Protein AF-A0A7G9YWJ1-F1 (afdb_monomer_lite)

Foldseek 3Di:
DPDQPPQPLVNLLVQLLVVCVVPVDDDLVNSCVVVVHDSVSSVVSVVVCVVVVSHD

Organism: NCBI:txid2759912

Secondary structure (DSSP, 8-state):
--------HHHHHHHHHHHHHH-TT--HHHHHHHHT--HHHHHHHHHHHHHTTS--

Sequence (56 aa):
MVVLRDVSYSKAKGMVENYLKGHENAYMYEVSNDLGLDLKTVHEIVEELMKEGRVK

pLDDT: mean 81.9, std 13.64, range [32.53, 91.44]

Radius of gyration: 10.73 Å; chains: 1; bounding box: 27×18×26 Å

Structure (mmCIF, N/CA/C/O backbone):
data_AF-A0A7G9YWJ1-F1
#
_entry.id   AF-A0A7G9YWJ1-F1
#
loop_
_atom_site.group_PDB
_atom_site.id
_atom_site.type_symbol
_atom_site.label_atom_id
_atom_site.label_alt_id
_atom_site.label_comp_id
_atom_site.label_asym_id
_atom_site.label_entity_id
_atom_site.label_seq_id
_atom_site.pdbx_PDB_ins_code
_atom_site.Cartn_x
_atom_site.Cartn_y
_atom_site.Cartn_z
_atom_site.occupancy
_atom_site.B_iso_or_equiv
_atom_site.auth_seq_id
_atom_site.auth_comp_id
_atom_site.auth_asym_id
_atom_site.auth_atom_id
_atom_site.pdbx_PDB_model_num
ATOM 1 N N . MET A 1 1 ? 18.234 -0.613 -17.319 1.00 32.53 1 MET A N 1
ATOM 2 C CA . MET A 1 1 ? 17.205 0.352 -16.877 1.00 32.53 1 MET A CA 1
ATOM 3 C C . MET A 1 1 ? 15.911 -0.413 -16.703 1.00 32.53 1 MET A C 1
ATOM 5 O O . MET A 1 1 ? 15.377 -0.883 -17.698 1.00 32.53 1 MET A O 1
ATOM 9 N N . VAL A 1 2 ? 15.455 -0.622 -15.469 1.00 40.66 2 VAL A N 1
ATOM 10 C CA . VAL A 1 2 ? 14.122 -1.190 -15.232 1.00 40.66 2 VAL A CA 1
ATOM 11 C C . VAL A 1 2 ? 13.155 -0.016 -15.252 1.00 40.66 2 VAL A C 1
ATOM 13 O O . VAL A 1 2 ? 13.194 0.838 -14.372 1.00 40.66 2 VAL A O 1
ATOM 16 N N . VAL A 1 3 ? 12.369 0.078 -16.319 1.00 44.44 3 VAL A N 1
ATOM 17 C CA . VAL A 1 3 ? 11.316 1.083 -16.460 1.00 44.44 3 VAL A CA 1
ATOM 18 C C . VAL A 1 3 ? 10.180 0.619 -15.549 1.00 44.44 3 VAL A C 1
ATOM 20 O O . VAL A 1 3 ? 9.470 -0.330 -15.886 1.00 44.44 3 VAL A O 1
ATOM 23 N N . LEU A 1 4 ? 10.076 1.199 -14.350 1.00 52.19 4 LEU A N 1
ATOM 24 C CA . LEU A 1 4 ? 8.912 1.005 -13.486 1.00 52.19 4 LEU A CA 1
ATOM 25 C C . LEU A 1 4 ? 7.686 1.398 -14.311 1.00 52.19 4 LEU A C 1
ATOM 27 O O . LEU A 1 4 ? 7.639 2.485 -14.884 1.00 52.19 4 LEU A O 1
ATOM 31 N N . ARG A 1 5 ? 6.765 0.443 -14.459 1.00 56.38 5 ARG A N 1
ATOM 32 C CA . ARG A 1 5 ? 5.557 0.567 -15.274 1.00 56.38 5 ARG A CA 1
ATOM 33 C C . ARG A 1 5 ? 4.881 1.901 -14.954 1.00 56.38 5 ARG A C 1
ATOM 35 O O . ARG A 1 5 ? 4.740 2.245 -13.785 1.00 56.38 5 ARG A O 1
ATOM 42 N N . ASP A 1 6 ? 4.464 2.601 -16.001 1.00 59.38 6 ASP A N 1
ATOM 43 C CA . ASP A 1 6 ? 3.715 3.863 -16.007 1.00 59.38 6 ASP A CA 1
ATOM 44 C C . ASP A 1 6 ? 2.327 3.667 -15.354 1.00 59.38 6 ASP A C 1
ATOM 46 O O . ASP A 1 6 ? 1.277 3.655 -15.996 1.00 59.38 6 ASP A O 1
ATOM 50 N N . VAL A 1 7 ? 2.313 3.330 -14.066 1.00 67.06 7 VAL A N 1
A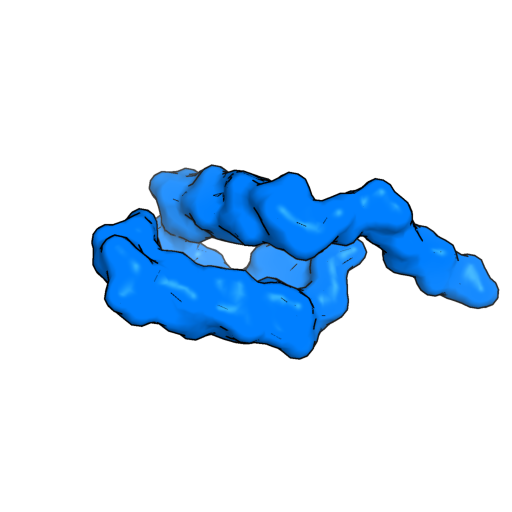TOM 51 C CA . VAL A 1 7 ? 1.106 3.069 -13.295 1.00 67.06 7 VAL A CA 1
ATOM 52 C C . VAL A 1 7 ? 0.864 4.303 -12.452 1.00 67.06 7 VAL A C 1
ATOM 54 O O . VAL A 1 7 ? 1.627 4.608 -11.538 1.00 67.06 7 VAL A O 1
ATOM 57 N N . SER A 1 8 ? -0.202 5.031 -12.773 1.00 80.94 8 SER A N 1
ATOM 58 C CA . SER A 1 8 ? -0.616 6.188 -11.989 1.00 80.94 8 SER A CA 1
ATOM 59 C C . SER A 1 8 ? -0.817 5.801 -10.522 1.00 80.94 8 SER A C 1
ATOM 61 O O . SER A 1 8 ? -1.286 4.701 -10.210 1.00 80.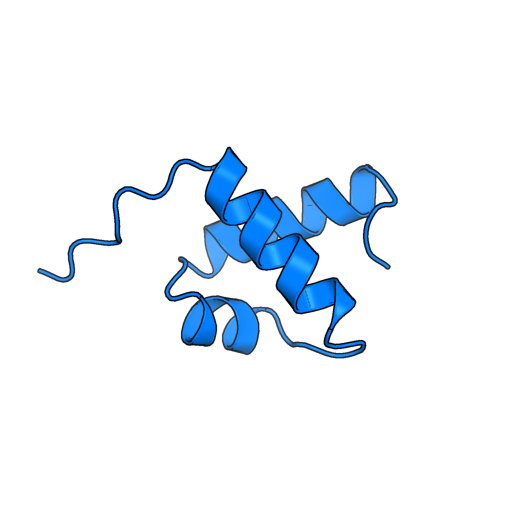94 8 SER A O 1
ATOM 63 N N . TYR A 1 9 ? -0.501 6.725 -9.614 1.00 80.88 9 TYR A N 1
ATOM 64 C CA . TYR A 1 9 ? -0.602 6.509 -8.167 1.00 80.88 9 TYR A CA 1
ATOM 65 C C . TYR A 1 9 ? -1.981 5.969 -7.749 1.00 80.88 9 TYR A C 1
ATOM 67 O O . TYR A 1 9 ? -2.069 5.025 -6.971 1.00 80.88 9 TYR A O 1
ATOM 75 N N . SER A 1 10 ? -3.071 6.470 -8.345 1.00 83.31 10 SER A N 1
ATOM 76 C CA . SER A 1 10 ? -4.429 5.961 -8.095 1.00 83.31 10 SER A CA 1
ATOM 77 C C . SER A 1 10 ? -4.602 4.483 -8.453 1.00 83.31 10 SER A C 1
ATOM 79 O O . SER A 1 10 ? -5.287 3.750 -7.741 1.00 83.31 10 SER A O 1
ATOM 81 N N . LYS A 1 11 ? -3.983 4.022 -9.544 1.00 88.25 11 LYS A N 1
ATOM 82 C CA . LYS A 1 11 ? -4.042 2.616 -9.951 1.00 88.25 11 LYS A CA 1
ATOM 83 C C . LYS A 1 11 ? -3.151 1.753 -9.056 1.00 88.25 11 LYS A C 1
ATOM 85 O O . LYS A 1 11 ? -3.579 0.670 -8.673 1.00 88.25 11 LYS A O 1
ATOM 90 N N . ALA A 1 12 ? -1.976 2.246 -8.655 1.00 88.06 12 ALA A N 1
ATOM 91 C CA . ALA A 1 12 ? -1.144 1.593 -7.641 1.00 88.06 12 ALA A CA 1
ATOM 92 C C . ALA A 1 12 ? -1.899 1.425 -6.313 1.00 88.06 12 ALA A C 1
ATOM 94 O O . ALA A 1 12 ? -1.939 0.324 -5.769 1.00 88.06 12 ALA A O 1
ATOM 95 N N . LYS A 1 13 ? -2.599 2.472 -5.861 1.00 89.31 13 LYS A N 1
ATOM 96 C CA . LYS A 1 13 ? -3.429 2.453 -4.651 1.00 89.31 13 LYS A CA 1
ATOM 97 C C . LYS A 1 13 ? -4.515 1.381 -4.700 1.00 89.31 13 LYS A C 1
ATOM 99 O O . LYS A 1 13 ? -4.643 0.607 -3.758 1.00 89.31 13 LYS A O 1
ATOM 104 N N . GLY A 1 14 ? -5.236 1.279 -5.818 1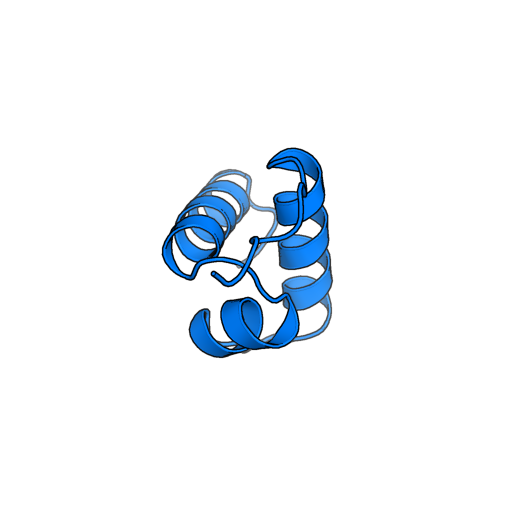.00 90.56 14 GLY A N 1
ATOM 105 C CA . GLY A 1 14 ? -6.240 0.228 -6.010 1.00 90.56 14 GLY A CA 1
ATOM 106 C C . GLY A 1 14 ? -5.653 -1.189 -6.026 1.00 90.56 14 GLY A C 1
ATOM 107 O O . GLY A 1 14 ? -6.256 -2.106 -5.476 1.00 90.56 14 GLY A O 1
ATOM 108 N N . MET A 1 15 ? -4.466 -1.378 -6.615 1.00 90.38 15 MET A N 1
ATOM 109 C CA . MET A 1 15 ? -3.790 -2.682 -6.625 1.00 90.38 15 MET A CA 1
ATOM 110 C C . MET A 1 15 ? -3.353 -3.105 -5.220 1.00 90.38 15 MET A C 1
ATOM 112 O O . MET A 1 15 ? -3.637 -4.231 -4.820 1.00 90.38 15 MET A O 1
ATOM 116 N N . VAL A 1 16 ? -2.723 -2.200 -4.466 1.00 90.44 16 VAL A N 1
ATOM 117 C CA . VAL A 1 16 ? -2.296 -2.448 -3.079 1.00 90.44 16 VAL A CA 1
ATOM 118 C C . VAL A 1 16 ? -3.499 -2.733 -2.183 1.00 90.44 16 VAL A C 1
ATOM 120 O O . VA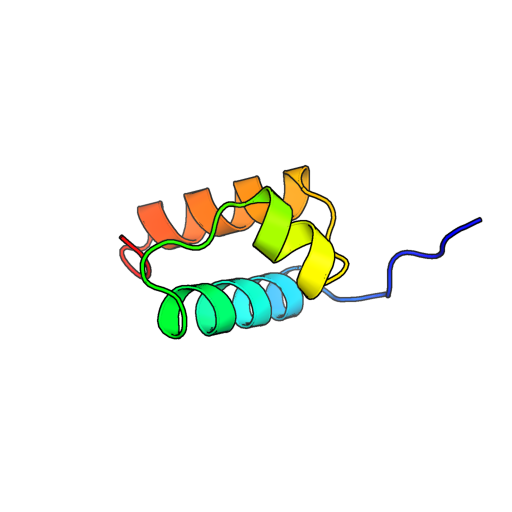L A 1 16 ? -3.492 -3.715 -1.451 1.00 90.44 16 VAL A O 1
ATOM 123 N N . GLU A 1 17 ? -4.566 -1.936 -2.274 1.00 90.75 17 GLU A N 1
ATOM 124 C CA . GLU A 1 17 ? -5.787 -2.169 -1.498 1.00 90.75 17 GLU A CA 1
ATOM 125 C C . GLU A 1 17 ? -6.398 -3.546 -1.789 1.00 90.75 17 GLU A C 1
ATOM 127 O O . GLU A 1 17 ? -6.764 -4.272 -0.866 1.00 90.75 17 GLU A O 1
ATOM 132 N N . ASN A 1 18 ? -6.511 -3.919 -3.067 1.00 90.56 18 ASN A N 1
ATOM 133 C CA . ASN A 1 18 ? -7.056 -5.216 -3.451 1.00 90.56 18 ASN A CA 1
ATOM 134 C C . ASN A 1 18 ? -6.173 -6.375 -2.965 1.00 90.56 18 ASN A C 1
ATOM 136 O O . ASN A 1 18 ? -6.693 -7.399 -2.530 1.00 90.56 18 ASN A O 1
ATOM 140 N N . TYR A 1 19 ? -4.852 -6.199 -3.004 1.00 90.31 19 TYR A N 1
ATOM 141 C CA . TYR A 1 19 ? -3.893 -7.181 -2.508 1.00 90.31 19 TYR A CA 1
ATOM 142 C C . TYR A 1 19 ? -4.037 -7.393 -0.993 1.00 90.31 19 TYR A C 1
ATOM 144 O O . TYR A 1 19 ? -4.193 -8.523 -0.538 1.00 90.31 19 TYR A O 1
ATOM 152 N N . LEU A 1 20 ? -4.084 -6.306 -0.216 1.00 87.38 20 LEU A N 1
ATOM 153 C CA . LEU A 1 20 ? -4.254 -6.352 1.242 1.00 87.38 20 LEU A CA 1
ATOM 154 C C . LEU A 1 20 ? -5.608 -6.943 1.658 1.00 87.38 20 LEU A C 1
ATOM 156 O O . LEU A 1 20 ? -5.693 -7.662 2.644 1.00 87.38 20 LEU A O 1
ATOM 160 N N . LYS A 1 21 ? -6.675 -6.704 0.886 1.00 85.56 21 LYS A N 1
ATOM 161 C CA . LYS A 1 21 ? -7.988 -7.329 1.127 1.00 85.56 21 LYS A CA 1
ATOM 162 C C . LYS A 1 21 ? -7.974 -8.849 0.954 1.00 85.56 21 LYS A C 1
ATOM 164 O O . LYS A 1 21 ? -8.773 -9.531 1.588 1.00 85.56 21 LYS A O 1
ATOM 169 N N . GLY A 1 22 ? -7.109 -9.371 0.084 1.00 84.12 22 GLY A N 1
ATOM 170 C CA . GLY A 1 22 ? -6.947 -10.809 -0.135 1.00 84.12 22 GLY A CA 1
ATOM 171 C C . GLY A 1 22 ? -5.989 -11.481 0.851 1.00 84.12 22 GLY A C 1
ATOM 172 O O . GLY A 1 22 ? -6.001 -12.709 0.961 1.00 84.12 22 GLY A O 1
ATOM 173 N N . HIS A 1 23 ? -5.161 -10.706 1.555 1.00 80.75 23 HIS A N 1
ATOM 174 C CA . HIS A 1 23 ? -4.088 -11.206 2.409 1.00 80.75 23 HIS A CA 1
ATOM 175 C C . HIS A 1 23 ? -4.066 -10.463 3.749 1.00 80.75 23 HIS A C 1
ATOM 177 O O . HIS A 1 23 ? -3.509 -9.375 3.854 1.00 80.75 23 HIS A O 1
ATOM 183 N N . GLU A 1 24 ? -4.615 -11.095 4.792 1.00 69.88 24 GLU A N 1
ATOM 184 C CA . GLU A 1 24 ? -4.681 -10.542 6.158 1.00 69.88 24 GLU A CA 1
ATOM 185 C C . GLU A 1 24 ? -3.311 -10.189 6.769 1.00 69.88 24 GLU A C 1
ATOM 187 O O . GLU A 1 24 ? -3.258 -9.387 7.692 1.00 69.88 24 GLU A O 1
ATOM 192 N N . ASN A 1 25 ? -2.207 -10.769 6.283 1.00 72.94 25 ASN A N 1
ATOM 193 C CA . ASN A 1 25 ? -0.854 -10.548 6.812 1.00 72.94 25 ASN A CA 1
ATOM 194 C C . ASN A 1 25 ? 0.201 -10.441 5.698 1.00 72.94 25 ASN A C 1
ATOM 196 O O . ASN A 1 25 ? 1.260 -11.061 5.772 1.00 72.94 25 ASN A O 1
ATOM 200 N N . ALA A 1 26 ? -0.086 -9.682 4.640 1.00 82.50 26 ALA A N 1
ATOM 201 C CA . ALA A 1 26 ? 0.931 -9.386 3.635 1.00 82.50 26 ALA A CA 1
ATOM 202 C C . ALA A 1 26 ? 1.948 -8.364 4.160 1.00 82.50 26 ALA A C 1
ATOM 204 O O . ALA A 1 26 ? 1.586 -7.256 4.568 1.00 82.50 26 ALA A O 1
ATOM 205 N N . TYR A 1 27 ? 3.236 -8.694 4.087 1.00 84.38 27 TYR A N 1
ATOM 206 C CA . TYR A 1 27 ? 4.287 -7.726 4.374 1.00 84.38 27 TYR A CA 1
ATOM 207 C C . TYR A 1 27 ? 4.478 -6.764 3.196 1.00 84.38 27 TYR A C 1
ATOM 209 O O . TYR A 1 27 ? 4.407 -7.150 2.031 1.00 84.38 27 TYR A O 1
ATOM 217 N N . MET A 1 28 ? 4.815 -5.503 3.479 1.00 85.06 28 MET A N 1
ATOM 218 C CA . MET A 1 28 ? 4.984 -4.463 2.447 1.00 85.06 28 MET A CA 1
ATOM 219 C C . MET A 1 28 ? 6.018 -4.835 1.369 1.00 85.06 28 MET A C 1
ATOM 221 O O . MET A 1 28 ? 5.875 -4.424 0.219 1.00 85.06 28 MET A O 1
ATOM 225 N N . TYR A 1 29 ? 7.041 -5.624 1.719 1.00 85.31 29 TYR A N 1
ATOM 226 C CA . TYR A 1 29 ? 8.035 -6.104 0.755 1.00 85.31 29 TYR A CA 1
ATOM 227 C C . TYR A 1 29 ? 7.458 -7.142 -0.218 1.00 85.31 29 TYR A C 1
ATOM 229 O O . TYR A 1 29 ? 7.839 -7.138 -1.384 1.00 85.31 29 TYR A O 1
ATOM 237 N N . GLU A 1 30 ? 6.524 -7.988 0.229 1.00 88.94 30 GLU A N 1
ATOM 238 C CA . GLU A 1 30 ? 5.819 -8.948 -0.630 1.00 88.94 30 GLU A CA 1
ATOM 239 C C . GLU A 1 30 ? 4.913 -8.189 -1.588 1.00 88.94 30 GLU A C 1
ATOM 241 O O . GLU A 1 30 ? 5.015 -8.361 -2.794 1.00 88.94 30 GLU A O 1
ATOM 246 N N . VAL A 1 31 ? 4.127 -7.241 -1.066 1.00 89.62 31 VAL A N 1
ATOM 247 C CA . VAL A 1 31 ? 3.264 -6.365 -1.873 1.0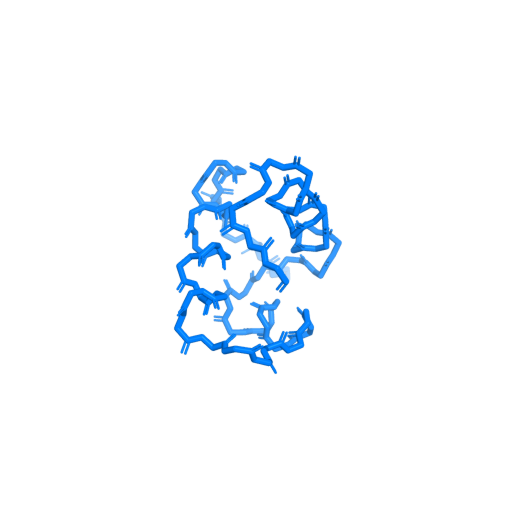0 89.62 31 VAL A CA 1
ATOM 248 C C . VAL A 1 31 ? 4.078 -5.618 -2.937 1.00 89.62 31 VAL A C 1
ATOM 250 O O . VAL A 1 31 ? 3.685 -5.556 -4.098 1.00 89.62 31 VAL A O 1
ATOM 253 N N . SER A 1 32 ? 5.228 -5.058 -2.555 1.00 89.56 32 SER A N 1
ATOM 254 C CA . SER A 1 32 ? 6.153 -4.380 -3.468 1.00 89.56 32 SER A CA 1
ATOM 255 C C . SER A 1 32 ? 6.677 -5.321 -4.552 1.00 89.56 32 SER A C 1
ATOM 257 O O . SER A 1 32 ? 6.635 -4.972 -5.732 1.00 89.56 32 SER A O 1
ATOM 259 N N . ASN A 1 33 ? 7.117 -6.520 -4.173 1.00 89.31 33 ASN A N 1
ATOM 260 C CA . ASN A 1 33 ? 7.685 -7.493 -5.094 1.00 89.31 33 ASN A CA 1
ATOM 261 C C . ASN A 1 33 ? 6.634 -8.082 -6.054 1.00 89.31 33 ASN A C 1
ATOM 263 O O . ASN A 1 33 ? 6.868 -8.113 -7.261 1.00 89.31 33 ASN A O 1
ATOM 267 N N . ASP A 1 34 ? 5.466 -8.482 -5.548 1.00 90.06 34 ASP A N 1
ATOM 268 C CA . ASP A 1 34 ? 4.374 -9.062 -6.340 1.00 90.06 34 ASP A CA 1
ATOM 269 C C . ASP A 1 34 ? 3.706 -8.039 -7.261 1.00 90.06 34 ASP A C 1
ATOM 271 O O . ASP A 1 34 ? 3.412 -8.330 -8.424 1.00 90.06 34 ASP A O 1
ATOM 275 N N . LEU A 1 35 ? 3.494 -6.809 -6.781 1.00 88.19 35 LEU A N 1
ATOM 276 C CA . LEU A 1 35 ? 2.900 -5.749 -7.599 1.00 88.19 35 LEU A CA 1
ATOM 277 C C . LEU A 1 35 ? 3.932 -5.036 -8.486 1.00 88.19 35 LEU A C 1
ATOM 279 O O . LEU A 1 35 ? 3.550 -4.251 -9.360 1.00 88.19 35 LEU A O 1
ATOM 283 N N . GLY A 1 36 ? 5.228 -5.304 -8.294 1.00 88.75 36 GLY A N 1
ATOM 284 C CA . GLY A 1 36 ? 6.322 -4.614 -8.980 1.00 88.75 36 GLY A CA 1
ATOM 285 C C . GLY A 1 36 ? 6.326 -3.107 -8.707 1.00 88.75 36 GLY A C 1
ATOM 286 O O . GLY A 1 36 ? 6.643 -2.317 -9.599 1.00 88.75 36 GLY A O 1
ATOM 287 N N . LEU A 1 37 ? 5.899 -2.716 -7.506 1.00 87.19 37 LEU A N 1
ATOM 288 C CA . LEU A 1 37 ? 5.830 -1.334 -7.045 1.00 87.19 37 LEU A CA 1
ATOM 289 C C . LEU A 1 37 ? 7.034 -1.024 -6.167 1.00 87.19 37 LEU A C 1
ATOM 291 O O . LEU A 1 37 ? 7.542 -1.896 -5.466 1.00 87.19 37 LEU A O 1
ATOM 295 N N . ASP A 1 38 ? 7.461 0.234 -6.160 1.00 88.44 38 ASP A N 1
ATOM 296 C CA . ASP A 1 38 ? 8.500 0.669 -5.235 1.00 88.44 38 ASP A CA 1
ATOM 297 C C . ASP A 1 38 ? 8.014 0.530 -3.786 1.00 88.44 38 ASP A C 1
ATOM 299 O O . ASP A 1 38 ? 6.887 0.917 -3.459 1.00 88.44 38 ASP A O 1
ATOM 303 N N . LEU A 1 39 ? 8.864 -0.013 -2.912 1.00 87.75 39 LEU A N 1
ATOM 304 C CA . LEU A 1 39 ? 8.526 -0.237 -1.507 1.00 87.75 39 LEU A CA 1
ATOM 305 C C . LEU A 1 39 ? 8.097 1.059 -0.813 1.00 87.75 39 LEU A C 1
ATOM 307 O O . LEU A 1 39 ? 7.189 1.037 0.016 1.00 87.75 39 LEU A O 1
ATOM 311 N N . LYS A 1 40 ? 8.706 2.194 -1.176 1.00 89.00 40 LYS A N 1
ATOM 312 C CA . LYS A 1 40 ? 8.328 3.496 -0.632 1.00 89.00 40 LYS A CA 1
ATOM 313 C C . LYS A 1 40 ? 6.903 3.867 -1.039 1.00 89.00 40 LYS A C 1
ATOM 315 O O . LYS A 1 40 ? 6.111 4.249 -0.186 1.00 89.00 40 LYS A O 1
ATOM 320 N N . THR A 1 41 ? 6.559 3.685 -2.314 1.00 89.12 41 THR A N 1
ATOM 321 C CA . THR A 1 41 ? 5.207 3.946 -2.824 1.00 89.12 41 THR A CA 1
ATOM 322 C C . THR A 1 41 ? 4.177 3.029 -2.175 1.00 89.12 41 THR A C 1
ATOM 324 O O . THR A 1 41 ? 3.099 3.490 -1.811 1.00 89.12 41 THR A O 1
ATOM 327 N N . VAL A 1 42 ? 4.505 1.748 -1.984 1.00 90.19 42 VAL A N 1
ATOM 328 C CA . VAL A 1 42 ? 3.643 0.817 -1.245 1.00 90.19 42 VAL A CA 1
ATOM 329 C C . VAL A 1 42 ? 3.423 1.308 0.181 1.00 90.19 42 VAL A C 1
ATOM 331 O O . VAL A 1 42 ? 2.282 1.347 0.626 1.00 90.19 42 VAL A O 1
ATOM 334 N N . HIS A 1 43 ? 4.478 1.727 0.878 1.00 90.69 43 HIS A N 1
ATOM 335 C CA . HIS A 1 43 ? 4.371 2.220 2.247 1.00 90.69 43 HIS A CA 1
ATOM 336 C C . HIS A 1 43 ? 3.482 3.472 2.340 1.00 90.69 43 HIS A C 1
ATOM 338 O O . HIS A 1 43 ? 2.550 3.489 3.139 1.00 90.69 43 HIS A O 1
ATOM 344 N N . GLU A 1 44 ? 3.695 4.466 1.470 1.00 91.44 44 GLU A N 1
ATOM 345 C CA . GLU A 1 44 ? 2.864 5.680 1.412 1.00 91.44 44 GLU A CA 1
ATOM 346 C C . GLU A 1 44 ? 1.385 5.346 1.160 1.00 91.44 44 GLU A C 1
ATOM 348 O O . GLU A 1 44 ? 0.495 5.857 1.841 1.00 91.44 44 GLU A O 1
ATOM 353 N N . ILE A 1 45 ? 1.115 4.426 0.229 1.00 91.31 45 ILE A N 1
ATOM 354 C CA . ILE A 1 45 ? -0.241 3.969 -0.084 1.00 91.31 45 ILE A CA 1
ATOM 355 C C . ILE A 1 45 ? -0.883 3.255 1.111 1.00 91.31 45 ILE A C 1
ATOM 357 O O . ILE A 1 45 ? -2.047 3.511 1.414 1.00 91.31 45 ILE A O 1
ATOM 361 N N . VAL A 1 46 ? -0.157 2.351 1.773 1.00 90.12 46 VAL A N 1
ATOM 362 C CA . VAL A 1 46 ? -0.654 1.608 2.942 1.00 90.12 46 VAL A CA 1
ATOM 363 C C . VAL A 1 46 ? -0.998 2.579 4.069 1.00 90.12 46 VAL A C 1
ATOM 365 O O . VAL A 1 46 ? -2.088 2.489 4.630 1.00 90.12 46 VAL A O 1
ATOM 368 N N . GLU A 1 47 ? -0.119 3.541 4.361 1.00 91.25 47 GLU A N 1
ATOM 369 C CA . GLU A 1 47 ? -0.374 4.570 5.371 1.00 91.25 47 GLU A CA 1
ATOM 370 C C . GLU A 1 47 ? -1.620 5.401 5.047 1.00 91.25 47 GLU A C 1
ATOM 372 O O . GLU A 1 47 ? -2.426 5.678 5.937 1.00 91.25 47 GLU A O 1
ATOM 377 N N . GLU A 1 48 ? -1.806 5.801 3.787 1.00 91.12 48 GLU A N 1
ATOM 378 C CA . GLU A 1 48 ? -3.024 6.499 3.372 1.00 91.12 48 GLU A CA 1
ATOM 379 C C . GLU A 1 48 ? -4.271 5.634 3.552 1.00 91.12 48 GLU A C 1
ATOM 381 O O . GLU A 1 48 ? -5.255 6.094 4.128 1.00 91.12 48 GLU A O 1
ATOM 386 N N . LEU A 1 49 ? -4.232 4.374 3.113 1.00 89.25 49 LEU A N 1
ATOM 387 C CA . LEU A 1 49 ? -5.364 3.457 3.243 1.00 89.25 49 LEU A CA 1
ATOM 388 C C . LEU A 1 49 ? -5.716 3.192 4.716 1.00 89.25 49 LEU A C 1
ATOM 390 O O . LEU A 1 49 ? -6.899 3.070 5.041 1.00 89.25 49 LEU A O 1
ATOM 394 N N . MET A 1 50 ? -4.720 3.132 5.607 1.00 87.50 50 MET A N 1
ATOM 395 C CA . MET A 1 50 ? -4.925 3.028 7.057 1.00 87.50 50 MET A CA 1
ATOM 396 C C . MET A 1 50 ? -5.555 4.303 7.627 1.00 87.50 50 MET A C 1
ATOM 398 O O . MET A 1 50 ? -6.5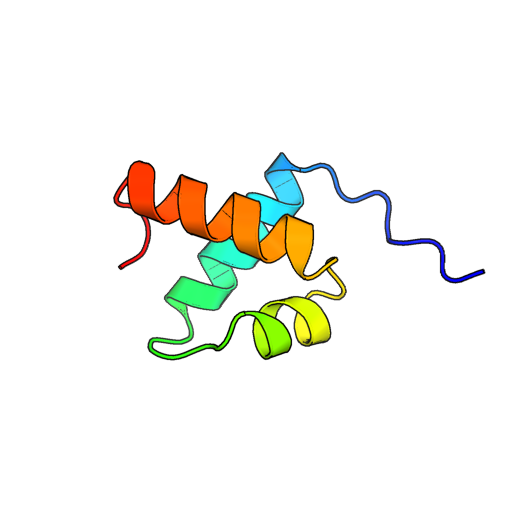13 4.221 8.394 1.00 87.50 50 MET A O 1
ATOM 402 N N . LYS A 1 51 ? -5.075 5.487 7.218 1.00 90.19 51 LYS A N 1
ATOM 403 C CA . LYS A 1 51 ? -5.661 6.784 7.614 1.00 90.19 51 LYS A CA 1
ATOM 404 C C . LYS A 1 51 ? -7.110 6.931 7.145 1.00 90.19 51 LYS A C 1
ATOM 406 O O . LYS A 1 51 ? -7.927 7.496 7.864 1.00 90.19 51 LYS A O 1
ATOM 411 N N . GLU A 1 52 ? -7.439 6.402 5.968 1.00 88.62 52 GLU A N 1
ATOM 412 C CA . GLU A 1 52 ? -8.803 6.359 5.425 1.00 88.62 52 GLU A CA 1
ATOM 413 C C . GLU A 1 52 ? -9.685 5.264 6.062 1.00 88.62 52 GLU A C 1
ATOM 415 O O . GLU A 1 52 ? -10.880 5.205 5.779 1.00 88.62 52 GLU A O 1
ATOM 420 N N . GLY A 1 53 ? -9.126 4.380 6.899 1.00 85.38 53 GLY A N 1
ATOM 421 C CA . GLY A 1 53 ? -9.850 3.262 7.515 1.00 85.38 53 GLY A CA 1
ATOM 422 C C . GLY A 1 53 ? -10.245 2.150 6.535 1.00 85.38 53 GLY A C 1
ATOM 423 O O . GLY A 1 53 ? -11.179 1.394 6.801 1.00 85.38 53 GLY A O 1
ATOM 424 N N . ARG A 1 54 ? -9.564 2.058 5.386 1.00 80.06 54 ARG A N 1
ATOM 425 C CA . ARG A 1 54 ? -9.846 1.087 4.312 1.00 80.06 54 ARG A CA 1
ATOM 426 C C . ARG A 1 54 ? -9.107 -0.238 4.487 1.00 80.06 54 ARG A C 1
ATOM 428 O O . ARG A 1 54 ? -9.544 -1.244 3.932 1.00 80.06 54 ARG A O 1
ATOM 435 N N . VAL A 1 55 ? -8.005 -0.224 5.234 1.00 75.31 55 VAL A N 1
ATOM 436 C CA . VAL A 1 55 ? -7.198 -1.394 5.615 1.00 75.31 55 VAL A CA 1
ATOM 437 C C . VAL A 1 55 ? -6.827 -1.279 7.098 1.00 75.31 55 VAL A C 1
ATOM 439 O O . VAL A 1 55 ? -6.848 -0.173 7.645 1.00 75.31 55 VAL A O 1
ATOM 442 N N . LYS A 1 56 ? -6.555 -2.408 7.757 1.00 63.72 56 LYS A N 1
ATOM 443 C CA . LYS A 1 56 ? -6.293 -2.501 9.199 1.00 63.72 56 LYS A CA 1
ATOM 444 C C . LYS A 1 56 ? -4.987 -3.222 9.473 1.00 63.72 56 LYS A C 1
ATOM 446 O O . LYS A 1 56 ? -4.695 -4.157 8.702 1.00 63.72 56 LYS A O 1
#